Protein AF-A0A5J6DRU9-F1 (afdb_monomer_lite)

Structure (mmCIF, N/CA/C/O backbone):
data_AF-A0A5J6DRU9-F1
#
_entry.id   AF-A0A5J6DRU9-F1
#
loop_
_atom_site.group_PDB
_atom_site.id
_atom_site.type_symbol
_atom_site.label_atom_id
_atom_site.label_alt_id
_atom_site.label_comp_id
_atom_site.label_asym_id
_atom_site.label_entity_id
_atom_site.label_seq_id
_atom_site.pdbx_PDB_ins_code
_atom_site.Cartn_x
_atom_site.Cartn_y
_atom_site.Cartn_z
_atom_site.occupancy
_atom_site.B_iso_or_equiv
_atom_site.auth_seq_id
_atom_site.auth_comp_id
_atom_site.auth_asym_id
_atom_site.auth_atom_id
_atom_site.pdbx_PDB_model_num
ATOM 1 N N . MET A 1 1 ? 55.329 -43.598 2.752 1.00 50.84 1 MET A N 1
ATOM 2 C CA . MET A 1 1 ? 54.087 -42.873 3.092 1.00 50.84 1 MET A CA 1
ATOM 3 C C . MET A 1 1 ? 54.166 -41.481 2.493 1.00 50.84 1 MET A C 1
ATOM 5 O O . MET A 1 1 ? 54.880 -40.646 3.032 1.00 50.84 1 MET A O 1
ATOM 9 N N . SER A 1 2 ? 53.504 -41.257 1.362 1.00 50.06 2 SER A N 1
ATOM 10 C CA . SER A 1 2 ? 53.432 -39.940 0.717 1.00 50.06 2 SER A CA 1
ATOM 11 C C . SER A 1 2 ? 52.146 -39.227 1.155 1.00 50.06 2 SER A C 1
ATOM 13 O O . SER A 1 2 ? 51.111 -39.892 1.229 1.00 50.06 2 SER A O 1
ATOM 15 N N . PRO A 1 3 ? 52.172 -37.919 1.462 1.00 54.88 3 PRO A N 1
ATOM 16 C CA . PRO A 1 3 ? 50.969 -37.175 1.822 1.00 54.88 3 PRO A CA 1
ATOM 17 C C . PRO A 1 3 ? 50.113 -36.886 0.579 1.00 54.88 3 PRO A C 1
ATOM 19 O O . PRO A 1 3 ? 50.634 -36.490 -0.462 1.00 54.88 3 PRO A O 1
ATOM 22 N N . MET A 1 4 ? 48.798 -37.093 0.689 1.00 48.84 4 MET A N 1
ATOM 23 C CA . MET A 1 4 ? 47.830 -36.720 -0.347 1.00 48.84 4 MET A CA 1
ATOM 24 C C . MET A 1 4 ? 47.592 -35.206 -0.308 1.00 48.84 4 MET A C 1
ATOM 26 O O . MET A 1 4 ? 47.255 -34.654 0.738 1.00 48.84 4 MET A O 1
ATOM 30 N N . SER A 1 5 ? 47.779 -34.539 -1.443 1.00 60.84 5 SER A N 1
ATOM 31 C CA . SER A 1 5 ? 47.493 -33.114 -1.627 1.00 60.84 5 SER A CA 1
ATOM 32 C C . SER A 1 5 ? 45.974 -32.837 -1.611 1.00 60.84 5 SER A C 1
ATOM 34 O O . SER A 1 5 ? 45.214 -33.669 -2.113 1.00 60.84 5 SER A O 1
ATOM 36 N N . PRO A 1 6 ? 45.501 -31.690 -1.080 1.00 63.62 6 PRO A N 1
ATOM 37 C CA . PRO A 1 6 ? 44.091 -31.294 -1.153 1.00 63.62 6 PRO A CA 1
ATOM 38 C C . PRO A 1 6 ? 43.674 -30.884 -2.581 1.00 63.62 6 PRO A C 1
ATOM 40 O O . PRO A 1 6 ? 44.519 -30.403 -3.338 1.00 63.62 6 PRO A O 1
ATOM 43 N N . PRO A 1 7 ? 42.387 -31.013 -2.957 1.00 54.44 7 PRO A N 1
ATOM 44 C CA . PRO A 1 7 ? 41.890 -30.545 -4.249 1.00 54.44 7 PRO A CA 1
ATOM 45 C C . PRO A 1 7 ? 41.788 -29.009 -4.300 1.00 54.44 7 PRO A C 1
ATOM 47 O O . PRO A 1 7 ? 41.207 -28.384 -3.413 1.00 54.44 7 PRO A O 1
ATOM 50 N N . GLU A 1 8 ? 42.331 -28.402 -5.357 1.00 53.88 8 GLU A N 1
ATOM 51 C CA . GLU A 1 8 ? 42.238 -26.964 -5.639 1.00 53.88 8 GLU A 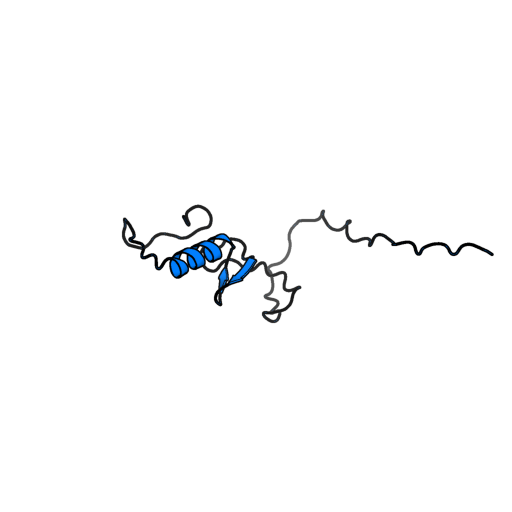CA 1
ATOM 52 C C . GLU A 1 8 ? 40.815 -26.561 -6.079 1.00 53.88 8 GLU A C 1
ATOM 54 O O . GLU A 1 8 ? 40.286 -27.075 -7.067 1.00 53.88 8 GLU A O 1
ATOM 59 N N . MET A 1 9 ? 40.200 -25.600 -5.379 1.00 51.97 9 MET A N 1
ATOM 60 C CA . MET A 1 9 ? 39.016 -24.877 -5.861 1.00 51.97 9 MET A CA 1
ATOM 61 C C . MET A 1 9 ? 39.457 -23.835 -6.892 1.00 51.97 9 MET A C 1
ATOM 63 O O . MET A 1 9 ? 40.118 -22.854 -6.556 1.00 51.97 9 MET A O 1
ATOM 67 N N . LYS A 1 10 ? 39.072 -24.037 -8.153 1.00 53.75 10 LYS A N 1
ATOM 68 C CA . LYS A 1 10 ? 39.197 -23.012 -9.194 1.00 53.75 10 LYS A CA 1
ATOM 69 C C . LYS A 1 10 ? 38.174 -21.898 -8.928 1.00 53.75 10 LYS A C 1
ATOM 71 O O . LYS A 1 10 ? 37.015 -22.222 -8.680 1.00 53.75 10 LYS A O 1
ATOM 76 N N . PRO A 1 11 ? 38.546 -20.610 -8.995 1.00 45.72 11 PRO A N 1
ATOM 77 C CA . PRO A 1 11 ? 37.569 -19.533 -8.970 1.00 45.72 11 PRO A CA 1
ATOM 78 C C . PRO A 1 11 ? 36.858 -19.459 -10.326 1.00 45.72 11 PRO A C 1
ATOM 80 O O . PRO A 1 11 ? 37.481 -19.205 -11.361 1.00 45.72 11 PRO A O 1
ATOM 83 N N . ASP A 1 12 ? 35.549 -19.701 -10.313 1.00 51.44 12 ASP A N 1
ATOM 84 C CA . ASP A 1 12 ? 34.683 -19.560 -11.478 1.00 51.44 12 ASP A CA 1
ATOM 85 C C . ASP A 1 12 ? 34.737 -18.126 -12.016 1.00 51.44 12 ASP A C 1
ATOM 87 O O . ASP A 1 12 ? 34.560 -17.136 -11.303 1.00 51.44 12 ASP A O 1
ATOM 91 N N . THR A 1 13 ? 35.008 -18.027 -13.312 1.00 51.00 13 THR A N 1
ATOM 92 C CA . THR A 1 13 ? 35.267 -16.801 -14.072 1.00 51.00 13 THR A CA 1
ATOM 93 C C . THR A 1 13 ? 33.978 -16.009 -14.348 1.00 51.00 13 THR A C 1
ATOM 95 O O . THR A 1 13 ? 33.677 -15.673 -15.486 1.00 51.00 13 THR A O 1
ATOM 98 N N . ALA A 1 14 ? 33.195 -15.701 -13.312 1.00 48.75 14 ALA A N 1
ATOM 99 C CA . ALA A 1 14 ? 31.900 -15.016 -13.414 1.00 48.75 14 ALA A CA 1
ATOM 100 C C . ALA A 1 14 ? 31.941 -13.545 -12.943 1.00 48.75 14 ALA A C 1
ATOM 102 O O 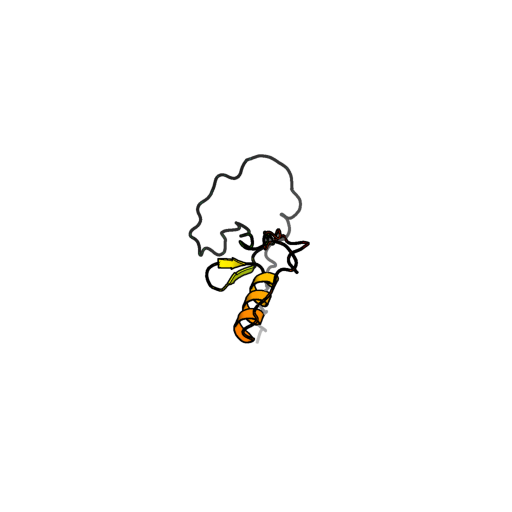. ALA A 1 14 ? 30.985 -13.053 -12.350 1.00 48.75 14 ALA A O 1
ATOM 103 N N . MET A 1 15 ? 33.057 -12.839 -13.167 1.00 56.34 15 MET A N 1
ATOM 104 C CA . MET A 1 15 ? 33.253 -11.445 -12.718 1.00 56.34 15 MET A CA 1
ATOM 105 C C . MET A 1 15 ? 33.748 -10.491 -13.825 1.00 56.34 15 MET A C 1
ATOM 107 O O . MET A 1 15 ? 34.220 -9.401 -13.517 1.00 56.34 15 MET A O 1
ATOM 111 N N . LEU A 1 16 ? 33.633 -10.856 -15.109 1.00 48.75 16 LEU A N 1
ATOM 112 C CA . LEU A 1 16 ? 34.071 -10.007 -16.233 1.00 48.75 16 LEU A CA 1
ATOM 113 C C . LEU A 1 16 ? 32.958 -9.611 -17.219 1.00 48.75 16 LEU A C 1
ATOM 115 O O . LEU A 1 16 ? 33.260 -9.252 -18.348 1.00 48.75 16 LEU A O 1
ATOM 119 N N . ASP A 1 17 ? 31.696 -9.569 -16.783 1.00 41.25 17 ASP A N 1
ATOM 120 C CA . ASP A 1 17 ? 30.578 -9.077 -17.615 1.00 41.25 17 ASP A CA 1
ATOM 121 C C . ASP A 1 17 ? 29.758 -7.955 -16.934 1.00 41.25 17 ASP A C 1
ATOM 123 O O . ASP A 1 17 ? 28.555 -7.828 -17.150 1.00 41.25 17 ASP A O 1
ATOM 127 N N . VAL A 1 18 ? 30.383 -7.123 -16.085 1.00 54.88 18 VAL A N 1
ATOM 128 C CA . VAL A 1 18 ? 29.699 -6.024 -15.350 1.00 54.88 18 VAL A CA 1
ATOM 129 C C . VAL A 1 18 ? 30.077 -4.623 -15.860 1.00 54.88 18 VAL A C 1
ATOM 131 O O . VAL A 1 18 ? 29.982 -3.654 -15.120 1.00 54.88 18 VAL A O 1
ATOM 134 N N . LEU A 1 19 ? 30.493 -4.458 -17.121 1.00 54.25 19 LEU A N 1
ATOM 135 C CA . LEU A 1 19 ? 30.672 -3.122 -17.721 1.00 54.25 19 LEU A CA 1
ATOM 136 C C . LEU A 1 19 ? 30.326 -3.096 -19.216 1.00 54.25 19 LEU A C 1
ATOM 138 O O . LEU A 1 19 ? 31.217 -2.961 -20.052 1.00 54.25 19 LEU A O 1
ATOM 142 N N . ARG A 1 20 ? 29.038 -3.199 -19.567 1.00 43.78 20 ARG A N 1
ATOM 143 C CA . ARG A 1 20 ? 28.537 -2.764 -20.886 1.00 43.78 20 ARG A CA 1
ATOM 144 C C . ARG A 1 20 ? 27.019 -2.549 -20.875 1.00 43.78 20 ARG A C 1
ATOM 146 O O . ARG A 1 20 ? 26.249 -3.372 -21.355 1.00 43.78 20 ARG A O 1
ATOM 153 N N . ASP A 1 21 ? 26.603 -1.419 -20.317 1.00 53.47 21 ASP A N 1
ATOM 154 C CA . ASP A 1 21 ? 25.359 -0.753 -20.714 1.00 53.47 21 ASP A CA 1
ATOM 155 C C . ASP A 1 21 ? 25.628 0.012 -22.026 1.00 53.47 21 ASP A C 1
ATOM 157 O O . ASP A 1 21 ? 26.577 0.793 -22.072 1.00 53.47 21 ASP A O 1
ATOM 161 N N . ASP A 1 22 ? 24.861 -0.240 -23.095 1.00 47.22 22 ASP A N 1
ATOM 162 C CA . ASP A 1 22 ? 23.936 0.761 -23.669 1.00 47.22 22 ASP A CA 1
ATOM 163 C C . ASP A 1 22 ? 23.203 0.252 -24.938 1.00 47.22 22 ASP A C 1
ATOM 165 O O . ASP A 1 22 ? 23.799 -0.305 -25.856 1.00 47.22 22 ASP A O 1
ATOM 169 N N . ALA A 1 23 ? 21.884 0.478 -24.936 1.00 48.53 23 ALA A N 1
ATOM 170 C CA . ALA A 1 23 ? 20.937 0.614 -26.050 1.00 48.53 23 ALA A CA 1
ATOM 171 C C . ALA A 1 23 ? 20.998 -0.341 -27.267 1.00 48.53 23 ALA A C 1
ATOM 173 O O . ALA A 1 23 ? 21.812 -0.174 -28.167 1.00 48.53 23 ALA A O 1
ATOM 174 N N . THR A 1 24 ? 19.997 -1.233 -27.385 1.00 45.62 24 THR A N 1
ATOM 175 C CA . THR A 1 24 ? 19.107 -1.409 -28.570 1.00 45.62 24 THR A CA 1
ATOM 176 C C . THR A 1 24 ? 18.250 -2.675 -28.401 1.00 45.62 24 THR A C 1
ATOM 178 O O . THR A 1 24 ? 18.740 -3.779 -28.622 1.00 45.62 24 THR A O 1
ATOM 181 N N . SER A 1 25 ? 16.976 -2.530 -27.999 1.00 41.84 25 SER A N 1
ATOM 182 C CA . SER A 1 25 ? 15.782 -3.295 -28.457 1.00 41.84 25 SER A CA 1
ATOM 183 C C . SER A 1 25 ? 14.639 -3.271 -27.413 1.00 41.84 25 SER A C 1
ATOM 185 O O . SER A 1 25 ? 14.900 -3.396 -26.216 1.00 41.84 25 SER A O 1
ATOM 187 N N . PRO A 1 26 ? 13.361 -3.097 -27.818 1.00 45.56 26 PRO A N 1
ATOM 188 C CA . PRO A 1 26 ? 12.223 -3.181 -26.896 1.00 45.56 26 PRO A CA 1
ATOM 189 C C . PRO A 1 26 ? 12.077 -4.620 -26.367 1.00 45.56 26 PRO A C 1
ATOM 191 O O . PRO A 1 26 ? 12.281 -5.567 -27.133 1.00 45.56 26 PRO A O 1
ATOM 194 N N . PRO A 1 27 ? 11.721 -4.839 -25.085 1.00 45.47 27 PRO A N 1
ATOM 195 C CA . PRO A 1 27 ? 11.675 -6.183 -24.536 1.00 45.47 27 PRO A CA 1
ATOM 196 C C . PRO A 1 27 ? 10.449 -6.906 -25.095 1.00 45.47 27 PRO A C 1
ATOM 198 O O . PRO A 1 27 ? 9.314 -6.660 -24.690 1.00 45.47 27 PRO A O 1
ATOM 201 N N . ALA A 1 28 ? 10.680 -7.829 -26.026 1.00 43.12 28 ALA A N 1
ATOM 202 C CA . ALA A 1 28 ? 9.708 -8.856 -26.353 1.00 43.12 28 ALA A CA 1
ATOM 203 C C . ALA A 1 28 ? 9.386 -9.638 -25.069 1.00 43.12 28 ALA A C 1
ATOM 205 O O . ALA A 1 28 ? 10.285 -10.174 -24.414 1.00 43.12 28 ALA A O 1
ATOM 206 N N . PHE A 1 29 ? 8.105 -9.669 -24.702 1.00 47.88 29 PHE A N 1
ATOM 207 C CA . PHE A 1 29 ? 7.553 -10.412 -23.573 1.00 47.88 29 PHE A CA 1
ATOM 208 C C . PHE A 1 29 ? 7.927 -11.900 -23.667 1.00 47.88 29 PHE A C 1
ATOM 210 O O . PHE A 1 29 ? 7.219 -12.704 -24.271 1.00 47.88 29 PHE A O 1
ATOM 217 N N . LYS A 1 30 ? 9.050 -12.294 -23.060 1.00 43.19 30 LYS A N 1
ATOM 218 C CA . LYS A 1 30 ? 9.364 -13.705 -22.826 1.00 43.19 30 LYS A CA 1
ATOM 219 C C . LYS A 1 30 ? 8.541 -14.167 -21.628 1.00 43.19 30 LYS A C 1
ATOM 221 O O . LYS A 1 30 ? 8.892 -13.893 -20.482 1.00 43.19 30 LYS A O 1
ATOM 226 N N . ASN A 1 31 ? 7.429 -14.841 -21.914 1.00 49.41 31 ASN A N 1
ATOM 227 C CA . ASN A 1 31 ? 6.623 -15.560 -20.931 1.00 49.41 31 ASN A CA 1
ATOM 228 C C . ASN A 1 31 ? 7.445 -16.713 -20.336 1.00 49.41 31 ASN A C 1
ATOM 230 O O . ASN A 1 31 ? 7.407 -17.838 -20.830 1.00 49.41 31 ASN A O 1
ATOM 234 N N . TYR A 1 32 ? 8.191 -16.441 -19.268 1.00 45.09 32 TYR A N 1
ATOM 235 C CA . TYR A 1 32 ? 8.674 -17.499 -18.388 1.00 45.09 32 TYR A CA 1
ATOM 236 C C . TYR A 1 32 ? 7.526 -17.953 -17.476 1.00 45.09 32 TYR A C 1
ATOM 238 O O . TYR A 1 32 ? 6.709 -17.124 -17.060 1.00 45.09 32 TYR A O 1
ATOM 246 N N . PRO A 1 33 ? 7.435 -19.251 -17.142 1.00 54.88 33 PRO A N 1
ATOM 247 C CA . PRO A 1 33 ? 6.430 -19.727 -16.204 1.00 54.88 33 PRO A CA 1
ATOM 248 C C . PRO A 1 33 ? 6.581 -18.996 -14.853 1.00 54.88 33 PRO A C 1
ATOM 250 O O . PRO A 1 33 ? 7.716 -18.728 -14.444 1.00 54.88 33 PRO A O 1
ATOM 253 N N . PRO A 1 34 ? 5.481 -18.708 -14.122 1.00 55.69 34 PRO A N 1
ATOM 254 C CA . PRO A 1 34 ? 5.446 -17.809 -12.950 1.00 55.69 34 PRO A CA 1
ATOM 255 C C . PRO A 1 34 ? 6.332 -18.190 -11.751 1.00 55.69 34 PRO A C 1
ATOM 257 O O . PRO A 1 34 ? 6.268 -17.526 -10.716 1.00 55.69 34 PRO A O 1
ATOM 260 N N . ASN A 1 35 ? 7.096 -19.278 -11.857 1.00 54.91 35 ASN A N 1
ATOM 261 C CA . ASN A 1 35 ? 7.866 -19.889 -10.782 1.00 54.91 35 ASN A CA 1
ATOM 262 C C . ASN A 1 35 ? 9.326 -20.198 -11.168 1.00 54.91 35 ASN A C 1
ATOM 264 O O . ASN A 1 35 ? 9.984 -20.969 -10.475 1.00 54.91 35 ASN A O 1
ATOM 268 N N . HIS A 1 36 ? 9.841 -19.647 -12.276 1.00 54.78 36 HIS A N 1
ATOM 269 C CA . HIS A 1 36 ? 11.218 -19.907 -12.701 1.00 54.78 36 HIS A CA 1
ATOM 270 C C . HIS A 1 36 ? 12.222 -18.958 -12.009 1.00 54.78 36 HIS A C 1
ATOM 272 O O . HIS A 1 36 ? 12.095 -17.741 -12.161 1.00 54.78 36 HIS A O 1
ATOM 278 N N . PRO A 1 37 ? 13.256 -19.470 -11.310 1.00 53.41 37 PRO A N 1
ATOM 279 C CA . PRO A 1 37 ? 14.236 -18.650 -10.585 1.00 53.41 37 PRO A CA 1
ATOM 280 C C . PRO A 1 37 ? 15.107 -17.751 -11.486 1.00 53.41 37 PRO A C 1
ATOM 282 O O . PRO A 1 37 ? 15.694 -16.794 -10.993 1.00 53.41 37 PRO A O 1
ATOM 285 N N . LEU A 1 38 ? 15.152 -18.007 -12.803 1.00 49.41 38 LEU A N 1
ATOM 286 C CA . LEU A 1 38 ? 15.834 -17.164 -13.804 1.00 49.41 38 LEU A CA 1
ATOM 287 C C . LEU A 1 38 ? 14.872 -16.278 -14.614 1.00 49.41 38 LEU A C 1
ATOM 289 O O . LEU A 1 38 ? 15.293 -15.650 -15.585 1.00 49.41 38 LEU A O 1
ATOM 293 N N . SER A 1 39 ? 13.584 -16.204 -14.250 1.00 57.25 39 SER A N 1
ATOM 294 C CA . SER A 1 39 ? 12.698 -15.163 -14.782 1.00 57.25 39 SER A CA 1
ATOM 295 C C . SER A 1 39 ? 13.117 -13.826 -14.172 1.00 57.25 39 SER A C 1
ATOM 297 O O . SER A 1 39 ? 12.497 -13.314 -13.245 1.00 57.25 39 SER A O 1
ATOM 299 N N . GLY A 1 40 ? 14.212 -13.258 -14.678 1.00 52.41 40 GLY A N 1
ATOM 300 C CA . GLY A 1 40 ? 14.776 -11.960 -14.302 1.00 52.41 40 GLY A CA 1
ATOM 301 C C . GLY A 1 40 ? 13.851 -10.766 -14.572 1.00 52.41 40 GLY A C 1
ATOM 302 O O . GLY A 1 40 ? 14.299 -9.622 -14.523 1.00 52.41 40 GLY A O 1
ATOM 303 N N . SER A 1 41 ? 12.561 -11.000 -14.828 1.00 55.44 41 SER A N 1
ATOM 304 C CA . SER A 1 41 ? 11.508 -10.005 -14.691 1.00 55.44 41 SER A CA 1
ATOM 305 C C . SER A 1 41 ? 11.450 -9.572 -13.227 1.00 55.44 41 SER A C 1
ATOM 307 O O . SER A 1 41 ? 10.830 -10.228 -12.390 1.00 55.44 41 SER A O 1
ATOM 309 N N . LYS A 1 42 ? 12.138 -8.472 -12.903 1.00 68.06 42 LYS A N 1
ATOM 310 C CA . LYS A 1 42 ? 12.060 -7.793 -11.604 1.00 68.06 42 LYS A CA 1
ATOM 311 C C . LYS A 1 42 ? 10.598 -7.404 -11.354 1.00 68.06 42 LYS A C 1
ATOM 313 O O . LYS A 1 42 ? 10.176 -6.323 -11.750 1.00 68.06 42 LYS A O 1
ATOM 318 N N . HIS A 1 43 ? 9.815 -8.298 -10.750 1.00 86.06 43 HIS A N 1
ATOM 319 C CA . HIS A 1 43 ? 8.416 -8.022 -10.452 1.00 86.06 43 HIS A CA 1
ATOM 320 C C . HIS A 1 43 ? 8.328 -6.760 -9.587 1.00 86.06 43 HIS A C 1
ATOM 322 O O . HIS A 1 43 ? 9.114 -6.567 -8.653 1.00 86.06 43 HIS A O 1
ATOM 328 N N . LEU A 1 44 ? 7.392 -5.882 -9.928 1.00 94.94 44 LEU A N 1
ATOM 329 C CA . LEU A 1 44 ? 7.115 -4.677 -9.161 1.00 94.94 44 LEU A CA 1
ATOM 330 C C . LEU A 1 44 ? 6.034 -4.974 -8.125 1.00 94.94 44 LEU A C 1
ATOM 332 O O . LEU A 1 44 ? 5.171 -5.829 -8.318 1.00 94.94 44 LEU A O 1
ATOM 336 N N . CYS A 1 45 ? 6.105 -4.274 -7.002 1.00 96.69 45 CYS A N 1
ATOM 337 C CA . CYS A 1 45 ? 5.096 -4.315 -5.963 1.00 96.69 45 CYS A CA 1
ATOM 338 C C . CYS A 1 45 ? 3.785 -3.771 -6.530 1.00 96.69 45 CYS A C 1
ATOM 340 O O . CYS A 1 45 ? 3.717 -2.593 -6.879 1.00 96.69 45 CYS A O 1
ATOM 342 N N . SER A 1 46 ? 2.738 -4.592 -6.553 1.00 97.00 46 SER A N 1
ATOM 343 C CA . SER A 1 46 ? 1.422 -4.204 -7.077 1.00 97.00 46 SER A CA 1
ATOM 344 C C . SER A 1 46 ? 0.742 -3.085 -6.277 1.00 97.00 46 SER A C 1
ATOM 346 O O . SER A 1 46 ? -0.274 -2.567 -6.717 1.00 97.00 46 SER A O 1
ATOM 348 N N . ILE A 1 47 ? 1.286 -2.721 -5.108 1.00 97.50 47 ILE A N 1
ATOM 349 C CA . ILE A 1 47 ? 0.728 -1.703 -4.211 1.00 97.50 47 ILE A CA 1
ATOM 350 C C . ILE A 1 47 ? 1.382 -0.331 -4.415 1.00 97.50 47 ILE A C 1
ATOM 352 O O . ILE A 1 47 ? 0.684 0.669 -4.450 1.00 97.50 47 ILE A O 1
ATOM 356 N N . CYS A 1 48 ? 2.716 -0.267 -4.501 1.00 97.38 48 CYS A N 1
ATOM 357 C CA . CYS A 1 48 ? 3.452 1.010 -4.518 1.00 97.38 48 CYS A CA 1
ATOM 358 C C . CYS A 1 48 ? 4.491 1.138 -5.642 1.00 97.38 48 CYS A C 1
ATOM 360 O O . CYS A 1 48 ? 5.263 2.096 -5.655 1.00 97.38 48 CYS A O 1
ATOM 362 N N . GLY A 1 49 ? 4.598 0.142 -6.526 1.00 95.31 49 GLY A N 1
ATOM 363 C CA . GLY A 1 49 ? 5.537 0.142 -7.653 1.00 95.31 49 GLY A CA 1
ATOM 364 C C . GLY A 1 49 ? 7.016 -0.066 -7.297 1.00 95.31 49 GLY A C 1
ATOM 365 O O . GLY A 1 49 ? 7.851 -0.123 -8.192 1.00 95.31 49 GLY A O 1
ATOM 366 N N . ASP A 1 50 ? 7.375 -0.202 -6.016 1.00 96.19 50 ASP A N 1
ATOM 367 C CA . ASP A 1 50 ? 8.750 -0.515 -5.593 1.00 96.19 50 ASP A CA 1
ATOM 368 C C . ASP A 1 50 ? 9.157 -1.948 -5.983 1.00 96.19 50 ASP A C 1
ATOM 370 O O . ASP A 1 50 ? 8.308 -2.778 -6.307 1.00 96.19 50 ASP A O 1
ATOM 374 N N . ARG A 1 51 ? 10.448 -2.284 -5.906 1.00 95.62 51 ARG A N 1
ATOM 375 C CA . ARG A 1 51 ? 10.928 -3.636 -6.237 1.00 95.62 51 ARG A CA 1
ATOM 376 C C . ARG A 1 51 ? 10.274 -4.679 -5.320 1.00 95.62 51 ARG A C 1
ATOM 378 O O . ARG A 1 51 ? 10.425 -4.611 -4.098 1.00 95.62 51 ARG A O 1
ATOM 385 N N . ALA A 1 52 ? 9.565 -5.649 -5.899 1.00 96.31 52 ALA A N 1
ATOM 386 C CA . ALA A 1 52 ? 9.003 -6.748 -5.125 1.00 96.31 52 ALA A CA 1
ATOM 387 C C . ALA A 1 52 ? 10.116 -7.702 -4.679 1.00 96.31 52 ALA A C 1
ATOM 389 O O . ALA A 1 52 ? 11.055 -7.979 -5.427 1.00 96.31 52 ALA A O 1
ATOM 390 N N . SER A 1 53 ? 9.990 -8.225 -3.461 1.00 95.31 53 SER A N 1
ATOM 391 C CA . SER A 1 53 ? 10.855 -9.303 -2.965 1.00 95.31 53 SER A CA 1
ATOM 392 C C . SER A 1 53 ? 10.306 -10.691 -3.304 1.00 95.31 53 SER A C 1
ATOM 394 O O . SER A 1 53 ? 11.018 -11.680 -3.176 1.00 95.31 53 SER A O 1
ATOM 396 N N . GLY A 1 54 ? 9.047 -10.770 -3.742 1.00 94.19 54 GLY A N 1
ATOM 397 C CA . GLY A 1 54 ? 8.363 -12.008 -4.098 1.00 94.19 54 GLY A CA 1
ATOM 398 C C . GLY A 1 54 ? 6.852 -11.872 -3.939 1.00 94.19 54 GLY A C 1
ATOM 399 O O . GLY A 1 54 ? 6.331 -10.758 -3.823 1.00 94.19 54 GLY A O 1
ATOM 400 N N . LYS A 1 55 ? 6.152 -13.011 -3.926 1.00 95.94 55 LYS A N 1
ATOM 401 C CA . LYS A 1 55 ? 4.728 -13.058 -3.580 1.00 95.94 55 LYS A CA 1
ATOM 402 C C . LYS A 1 55 ? 4.557 -13.086 -2.064 1.00 95.94 55 LYS A C 1
ATOM 404 O O . LYS A 1 55 ? 5.091 -13.970 -1.400 1.00 95.94 55 LYS A O 1
ATOM 409 N N . HIS A 1 56 ? 3.759 -12.166 -1.536 1.00 97.00 56 HIS A N 1
ATOM 410 C CA . HIS A 1 56 ? 3.343 -12.131 -0.136 1.00 97.00 56 HIS A CA 1
ATOM 411 C C . HIS A 1 56 ? 1.827 -12.009 -0.094 1.00 97.00 56 HIS A C 1
ATOM 413 O O . HIS A 1 56 ? 1.256 -11.154 -0.765 1.00 97.00 56 HIS A O 1
ATOM 419 N N . TYR A 1 57 ? 1.170 -12.878 0.676 1.00 97.25 57 TYR A N 1
ATOM 420 C CA . TYR A 1 57 ? -0.295 -12.884 0.800 1.00 97.25 57 TYR A CA 1
ATOM 421 C C . TYR A 1 57 ? -1.032 -12.992 -0.554 1.00 97.25 57 TYR A C 1
ATOM 423 O O . TYR A 1 57 ? -2.097 -12.418 -0.738 1.00 97.25 57 TYR A O 1
ATOM 431 N N . GLY A 1 58 ? -0.452 -13.723 -1.514 1.00 95.88 58 GLY A N 1
ATOM 432 C CA . GLY A 1 58 ? -1.053 -13.990 -2.828 1.00 95.88 58 GLY A CA 1
ATOM 433 C C . GLY A 1 58 ? -0.684 -13.008 -3.948 1.00 95.88 58 GLY A C 1
ATOM 434 O O . GLY A 1 58 ? -0.913 -13.328 -5.111 1.00 95.88 58 GLY A O 1
ATOM 435 N N . VAL A 1 59 ? -0.047 -11.871 -3.645 1.00 96.44 59 VAL A N 1
ATOM 436 C CA . VAL A 1 59 ? 0.321 -10.837 -4.637 1.00 96.44 59 VAL A CA 1
ATOM 437 C C . VAL A 1 59 ? 1.810 -10.502 -4.594 1.00 96.44 59 VAL A C 1
ATOM 439 O O . VAL A 1 59 ? 2.466 -10.710 -3.575 1.00 96.44 59 VAL A O 1
ATOM 442 N N . TYR A 1 60 ? 2.373 -9.972 -5.683 1.00 96.38 60 TYR A N 1
ATOM 443 C CA . TYR A 1 60 ? 3.750 -9.466 -5.661 1.00 96.38 60 TYR A CA 1
ATOM 444 C C . TYR A 1 60 ? 3.820 -8.165 -4.857 1.00 96.38 60 TYR A C 1
ATOM 446 O O . TYR A 1 60 ? 3.181 -7.171 -5.204 1.00 96.38 60 TYR A O 1
ATOM 454 N N . SER A 1 61 ? 4.618 -8.146 -3.788 1.00 97.19 61 SER A N 1
ATOM 455 C CA . SER A 1 61 ? 4.782 -6.957 -2.947 1.00 97.19 61 SER A CA 1
ATOM 456 C C . SER A 1 61 ? 6.229 -6.744 -2.501 1.00 97.19 61 SER A C 1
ATOM 458 O O . SER A 1 61 ? 7.046 -7.665 -2.481 1.00 97.19 61 SER A O 1
ATOM 460 N N . CYS A 1 62 ? 6.562 -5.512 -2.121 1.00 97.69 62 CYS A N 1
ATOM 461 C CA . CYS A 1 62 ? 7.821 -5.196 -1.448 1.00 97.69 62 CYS A CA 1
ATOM 462 C C . CYS A 1 62 ? 7.746 -5.537 0.054 1.00 97.69 62 CYS A C 1
ATOM 464 O O . CYS A 1 62 ? 6.659 -5.759 0.602 1.00 97.69 62 CYS A O 1
ATOM 466 N N . GLU A 1 63 ? 8.891 -5.522 0.744 1.00 98.00 63 GLU A N 1
ATOM 467 C CA . GLU A 1 63 ? 8.959 -5.781 2.194 1.00 98.00 63 GLU A CA 1
ATOM 468 C C . GLU A 1 63 ? 8.178 -4.747 3.025 1.00 98.00 63 GLU A C 1
ATOM 470 O O . GLU A 1 63 ? 7.604 -5.089 4.060 1.00 98.00 63 GLU A O 1
ATOM 475 N N . GLY A 1 64 ? 8.085 -3.498 2.549 1.00 98.19 64 GLY A N 1
ATOM 476 C CA . GLY A 1 64 ? 7.320 -2.436 3.209 1.00 98.19 64 GLY A CA 1
ATOM 477 C C . GLY A 1 64 ? 5.820 -2.740 3.260 1.00 98.19 64 GLY A C 1
ATOM 478 O O . GLY A 1 64 ? 5.242 -2.810 4.345 1.00 98.19 64 GLY A O 1
ATOM 479 N N . CYS A 1 65 ? 5.203 -2.992 2.100 1.00 98.62 65 CYS A N 1
ATOM 480 C CA . CYS A 1 65 ? 3.771 -3.300 1.997 1.00 98.62 65 CYS A CA 1
ATOM 481 C C . CYS A 1 65 ? 3.416 -4.628 2.682 1.00 98.62 65 CYS A C 1
ATOM 483 O O . CYS A 1 65 ? 2.412 -4.707 3.387 1.00 98.62 65 CYS A O 1
ATOM 485 N N . LYS A 1 66 ? 4.286 -5.642 2.565 1.00 98.25 66 LYS A N 1
ATOM 486 C CA . LYS A 1 66 ? 4.180 -6.901 3.320 1.00 98.25 66 LYS A CA 1
ATOM 487 C C . LYS A 1 66 ? 4.133 -6.644 4.828 1.00 98.25 66 LYS A C 1
ATOM 489 O O . LYS A 1 66 ? 3.274 -7.174 5.531 1.00 98.25 66 LYS A O 1
ATOM 494 N N . GLY A 1 67 ? 5.065 -5.838 5.338 1.00 98.50 67 GLY A N 1
ATOM 495 C CA . GLY A 1 67 ? 5.153 -5.504 6.756 1.00 98.50 67 GLY A CA 1
ATOM 496 C C . GLY A 1 67 ? 3.957 -4.694 7.252 1.00 98.50 67 GLY A C 1
ATOM 497 O O . GLY A 1 67 ? 3.468 -4.964 8.349 1.00 98.50 67 GLY A O 1
ATOM 498 N N . PHE A 1 68 ? 3.482 -3.739 6.448 1.00 98.62 68 PHE A N 1
ATOM 499 C CA . PHE A 1 68 ? 2.284 -2.951 6.733 1.00 98.62 68 PHE A CA 1
ATOM 500 C C . PHE A 1 68 ? 1.066 -3.860 6.906 1.00 98.62 68 PHE A C 1
ATOM 502 O O . PHE A 1 68 ? 0.529 -3.931 8.009 1.00 98.62 68 PHE A O 1
ATOM 509 N N . PHE A 1 69 ? 0.739 -4.659 5.885 1.00 98.56 69 PHE A N 1
ATOM 510 C CA . PHE A 1 69 ? -0.405 -5.570 5.920 1.00 98.56 69 PHE A CA 1
ATOM 511 C C . PHE A 1 69 ? -0.345 -6.533 7.114 1.00 98.56 69 PHE A C 1
ATOM 513 O O . PHE A 1 69 ? -1.313 -6.668 7.861 1.00 98.56 69 PHE A O 1
ATOM 520 N N . LYS A 1 70 ? 0.828 -7.134 7.373 1.00 98.44 70 LYS A N 1
ATOM 521 C CA . LYS A 1 70 ? 1.034 -8.010 8.535 1.00 98.44 70 LYS A CA 1
ATOM 522 C C . LYS A 1 70 ? 0.678 -7.321 9.853 1.00 98.44 70 LYS A C 1
ATOM 524 O O . LYS A 1 70 ? 0.046 -7.944 10.700 1.00 98.44 70 LYS A O 1
ATOM 529 N N . ARG A 1 71 ? 1.123 -6.075 10.061 1.00 98.69 71 ARG A N 1
ATOM 530 C CA . ARG A 1 71 ? 0.856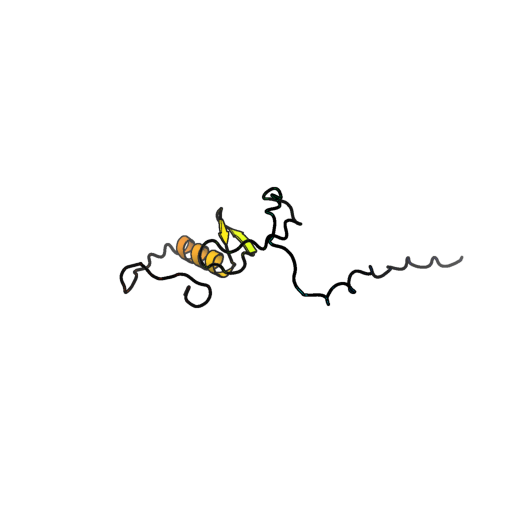 -5.327 11.302 1.00 98.69 71 ARG A CA 1
ATOM 531 C C . ARG A 1 71 ? -0.616 -4.957 11.425 1.00 98.69 71 ARG A C 1
ATOM 533 O O . ARG A 1 71 ? -1.152 -5.108 12.515 1.00 98.69 71 ARG A O 1
ATOM 540 N N . THR A 1 72 ? -1.235 -4.515 10.333 1.00 98.56 72 THR A N 1
ATOM 541 C CA . THR A 1 72 ? -2.655 -4.151 10.287 1.00 98.56 72 THR A CA 1
ATOM 542 C C . THR A 1 72 ? -3.531 -5.333 10.677 1.00 98.56 72 THR A C 1
ATOM 544 O O . THR A 1 72 ? -4.295 -5.214 11.623 1.00 98.56 72 THR A O 1
ATOM 547 N N . VAL A 1 73 ? -3.342 -6.497 10.045 1.00 98.31 73 VAL A N 1
ATOM 548 C CA . VAL A 1 73 ? -4.141 -7.701 10.335 1.00 98.31 73 VAL A CA 1
ATOM 549 C C . VAL A 1 73 ? -3.856 -8.252 11.734 1.00 98.31 73 VAL A C 1
ATOM 551 O O . VAL A 1 73 ? -4.775 -8.591 12.465 1.00 98.31 73 VAL A O 1
ATOM 554 N N . ARG A 1 74 ? -2.583 -8.329 12.151 1.00 98.19 74 ARG A N 1
ATOM 555 C CA . ARG A 1 74 ? -2.213 -8.886 13.471 1.00 98.19 74 ARG A CA 1
ATOM 556 C C . ARG A 1 74 ? -2.747 -8.077 14.648 1.00 98.19 74 ARG A C 1
ATOM 558 O O . ARG A 1 74 ? -2.898 -8.639 15.725 1.00 98.19 74 ARG A O 1
ATOM 565 N N . LYS A 1 75 ? -2.929 -6.771 14.462 1.00 98.50 75 LYS A N 1
ATOM 566 C CA . LYS A 1 75 ? -3.400 -5.845 15.496 1.00 98.50 75 LYS A CA 1
ATOM 567 C C . LYS A 1 75 ? -4.834 -5.371 15.257 1.00 98.50 75 LYS A C 1
ATOM 569 O O . LYS A 1 75 ? -5.267 -4.477 15.971 1.00 98.50 75 LYS A O 1
ATOM 574 N N . ASP A 1 76 ? -5.509 -5.927 14.252 1.00 97.62 76 ASP A N 1
ATOM 575 C CA . ASP A 1 76 ? -6.859 -5.546 13.830 1.00 97.62 76 ASP A CA 1
ATOM 576 C C . ASP A 1 76 ? -7.052 -4.020 13.700 1.00 97.62 76 ASP A C 1
ATOM 578 O O . ASP A 1 76 ? -7.964 -3.410 14.255 1.00 97.62 76 ASP A O 1
ATOM 582 N N . LEU A 1 77 ? -6.107 -3.361 13.019 1.00 98.12 77 LEU A N 1
ATOM 583 C CA . LEU A 1 77 ? -6.111 -1.903 12.896 1.00 98.12 77 LEU A CA 1
ATOM 584 C C . LEU A 1 77 ? -7.073 -1.449 11.802 1.00 98.12 77 LEU A C 1
ATOM 586 O O . LEU A 1 77 ? -6.954 -1.857 10.648 1.00 98.12 77 LEU A O 1
ATOM 590 N N . THR A 1 78 ? -7.937 -0.500 12.152 1.00 97.38 78 THR A N 1
ATOM 591 C CA . THR A 1 78 ? -8.756 0.251 11.197 1.00 97.38 78 THR A CA 1
ATOM 592 C C . THR A 1 78 ? -8.187 1.659 11.041 1.00 97.38 78 THR A C 1
ATOM 594 O O . THR A 1 78 ? -7.986 2.364 12.029 1.00 97.38 78 THR A O 1
ATOM 597 N N . TYR A 1 79 ? -7.910 2.073 9.803 1.00 96.56 79 TYR A N 1
ATOM 598 C CA . TYR A 1 79 ? -7.388 3.408 9.499 1.00 96.56 79 TYR A CA 1
ATOM 599 C C . TYR A 1 79 ? -8.492 4.329 8.981 1.00 96.56 79 TYR A C 1
ATOM 601 O O . TYR A 1 79 ? -9.366 3.899 8.230 1.00 96.56 79 TYR A O 1
ATOM 609 N N . ALA A 1 80 ? -8.403 5.612 9.328 1.00 97.19 80 ALA A N 1
ATOM 610 C CA . ALA A 1 80 ? -9.223 6.671 8.752 1.00 97.19 80 ALA A CA 1
ATOM 611 C C . ALA A 1 80 ? -8.349 7.566 7.864 1.00 97.19 80 ALA A C 1
ATOM 613 O O . ALA A 1 80 ? -7.304 8.052 8.302 1.00 97.19 80 ALA A O 1
ATOM 614 N N . CYS A 1 81 ? -8.769 7.781 6.616 1.00 97.31 81 CYS A N 1
ATOM 615 C CA . CYS A 1 81 ? -8.145 8.787 5.761 1.00 97.31 81 CYS A CA 1
ATOM 616 C C . CYS A 1 81 ? -8.558 10.177 6.250 1.00 97.31 81 CYS A C 1
ATOM 618 O O . CYS A 1 81 ? -9.713 10.383 6.616 1.00 97.31 81 CYS A O 1
ATOM 620 N N . ARG A 1 82 ? -7.610 11.117 6.261 1.00 97.12 82 ARG A N 1
ATOM 621 C CA . ARG A 1 82 ? -7.883 12.518 6.615 1.00 97.1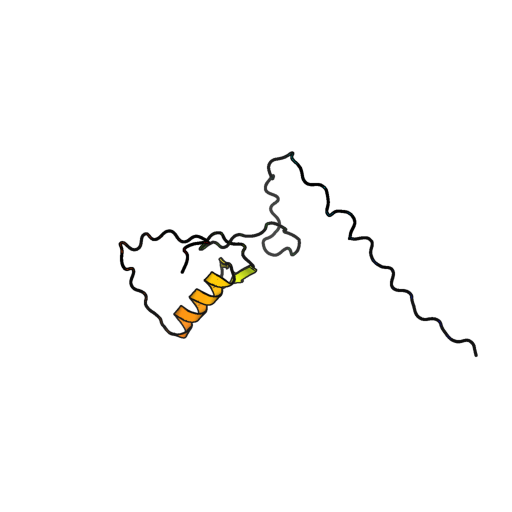2 82 ARG A CA 1
ATOM 622 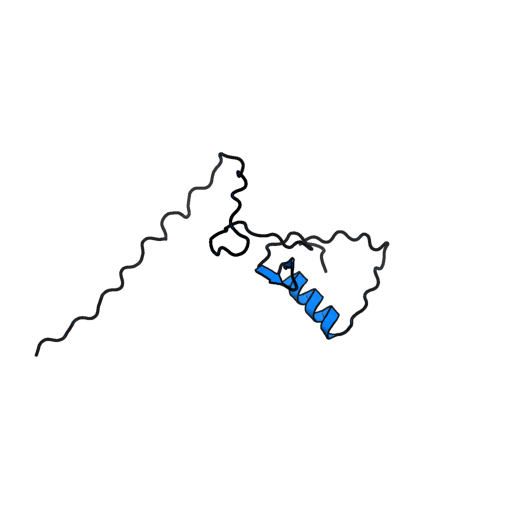C C . ARG A 1 82 ? -8.586 13.282 5.491 1.00 97.12 82 ARG A C 1
ATOM 624 O O . ARG A 1 82 ? -9.232 14.284 5.763 1.00 97.12 82 ARG A O 1
ATOM 631 N N . GLU A 1 83 ? -8.438 12.804 4.260 1.00 94.94 83 GLU A N 1
ATOM 632 C CA . GLU A 1 83 ? -8.979 13.395 3.035 1.00 94.94 83 GLU A CA 1
ATOM 633 C C . GLU A 1 83 ? -10.010 12.436 2.400 1.00 94.94 83 GLU A C 1
ATOM 635 O O . GLU A 1 83 ? -10.711 11.700 3.094 1.00 94.94 83 GLU A O 1
ATOM 640 N N . GLU A 1 84 ? -10.100 12.391 1.069 1.00 96.31 84 GLU A N 1
ATOM 641 C CA . GLU A 1 84 ? -11.160 11.702 0.318 1.00 96.31 84 GLU A CA 1
ATOM 642 C C . GLU A 1 84 ? -10.881 10.218 0.001 1.00 96.31 84 GLU A C 1
ATOM 644 O O . GLU A 1 84 ? -11.525 9.638 -0.868 1.00 96.31 84 GLU A O 1
ATOM 649 N N . ARG A 1 85 ? -9.932 9.564 0.691 1.00 95.69 85 ARG A N 1
ATOM 650 C CA . ARG A 1 85 ? -9.502 8.166 0.422 1.00 95.69 85 ARG A CA 1
ATOM 651 C C . ARG A 1 85 ? -8.937 7.914 -0.991 1.00 95.69 85 ARG A C 1
ATOM 653 O O . ARG A 1 85 ? -8.770 6.761 -1.372 1.00 95.69 85 ARG A O 1
ATOM 660 N N . ASN A 1 86 ? -8.553 8.966 -1.714 1.00 96.19 86 ASN A N 1
ATOM 661 C CA . ASN A 1 86 ? -7.952 8.901 -3.055 1.00 96.19 86 ASN A CA 1
ATOM 662 C C . ASN A 1 86 ? -6.424 9.119 -3.042 1.00 96.19 86 ASN A C 1
ATOM 664 O O . ASN A 1 86 ? -5.850 9.634 -4.000 1.00 96.19 86 ASN A O 1
ATOM 668 N N . CYS A 1 87 ? -5.749 8.763 -1.944 1.00 95.88 87 CYS A N 1
ATOM 669 C CA . CYS A 1 87 ? -4.308 8.966 -1.796 1.00 95.88 87 CYS A CA 1
ATOM 670 C C . CYS A 1 87 ? -3.516 8.110 -2.799 1.00 95.88 87 CYS A C 1
ATOM 672 O O . CYS A 1 87 ? -3.733 6.900 -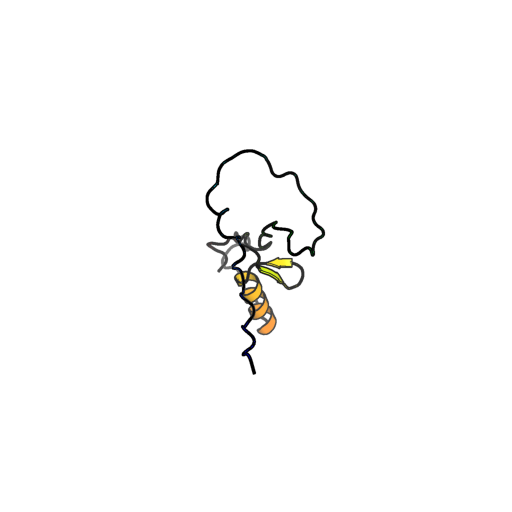2.906 1.00 95.88 87 CYS A O 1
ATOM 674 N N . ILE A 1 88 ? -2.556 8.721 -3.497 1.00 95.69 88 ILE A N 1
ATOM 675 C CA . ILE A 1 88 ? -1.658 8.014 -4.418 1.00 95.69 88 ILE A CA 1
ATOM 676 C C . ILE A 1 88 ? -0.621 7.245 -3.602 1.00 95.69 88 ILE A C 1
ATOM 678 O O . ILE A 1 88 ? 0.140 7.830 -2.835 1.00 95.69 88 ILE A O 1
ATOM 682 N N . ILE A 1 89 ? -0.554 5.928 -3.789 1.00 97.25 89 ILE A N 1
ATOM 683 C CA . ILE A 1 89 ? 0.409 5.081 -3.083 1.00 97.25 89 ILE A CA 1
ATOM 684 C C . ILE A 1 89 ? 1.608 4.804 -3.989 1.00 97.25 89 ILE A C 1
ATOM 686 O O . ILE A 1 89 ? 1.568 3.935 -4.855 1.00 97.25 89 ILE A O 1
ATOM 690 N N . ASP A 1 90 ? 2.705 5.526 -3.765 1.00 96.38 90 ASP A N 1
ATOM 691 C CA . ASP A 1 90 ? 3.982 5.309 -4.448 1.00 96.38 90 ASP A CA 1
ATOM 692 C C . ASP A 1 90 ? 5.129 5.048 -3.457 1.00 96.38 90 ASP A C 1
ATOM 694 O O . ASP A 1 90 ? 4.982 5.146 -2.238 1.00 96.38 90 ASP A O 1
ATOM 698 N N . LYS A 1 91 ? 6.314 4.695 -3.963 1.00 94.44 91 LYS A N 1
ATOM 699 C CA . LYS A 1 91 ? 7.486 4.403 -3.122 1.00 94.44 91 LYS A CA 1
ATOM 700 C C . LYS A 1 91 ? 7.846 5.527 -2.137 1.00 94.44 91 LYS A C 1
ATOM 702 O O . LYS A 1 91 ? 8.368 5.219 -1.065 1.00 94.44 91 LYS A O 1
ATOM 707 N N . ARG A 1 92 ? 7.632 6.791 -2.506 1.00 95.56 92 ARG A N 1
ATOM 708 C CA . ARG A 1 92 ? 8.045 7.969 -1.735 1.00 95.56 92 ARG A CA 1
ATOM 709 C C . ARG A 1 92 ? 7.013 8.339 -0.668 1.00 95.56 92 ARG A C 1
ATOM 711 O O . ARG A 1 92 ? 7.427 8.727 0.417 1.00 95.56 92 ARG A O 1
ATOM 718 N N . GLN A 1 93 ? 5.717 8.175 -0.950 1.00 94.56 93 GLN A N 1
ATOM 719 C CA . GLN A 1 93 ? 4.624 8.685 -0.106 1.00 94.56 93 GLN A CA 1
ATOM 720 C C . GLN A 1 93 ? 3.678 7.613 0.478 1.00 94.56 93 GLN A C 1
ATOM 722 O O . GLN A 1 93 ? 2.619 7.936 0.996 1.00 94.56 93 GLN A O 1
ATOM 727 N N . ARG A 1 94 ? 4.042 6.324 0.433 1.00 96.25 94 ARG A N 1
ATOM 728 C CA . ARG A 1 94 ? 3.214 5.197 0.932 1.00 96.25 94 ARG A CA 1
ATOM 729 C C . ARG A 1 94 ? 3.032 5.074 2.461 1.00 96.25 94 ARG A C 1
ATOM 731 O O . ARG A 1 94 ? 2.555 4.023 2.892 1.00 96.25 94 ARG A O 1
ATOM 738 N N . ASN A 1 95 ? 3.471 6.042 3.267 1.00 93.88 95 ASN A N 1
ATOM 739 C CA . ASN A 1 95 ? 3.471 5.952 4.738 1.00 93.88 95 ASN A CA 1
ATOM 740 C C . ASN A 1 95 ? 2.545 6.979 5.379 1.00 93.88 95 ASN A C 1
ATOM 742 O O . ASN A 1 95 ? 2.615 8.150 4.955 1.00 93.88 95 ASN A O 1
#

InterPro domains:
  IPR001628 Zinc finger, nuclear hormone receptor-type [PF00105] (44-95)
  IPR001628 Zinc finger, nuclear hormone receptor-type [PR00047] (45-61)
  IPR001628 Zinc finger, nuclear hormone receptor-type [PR00047] (61-76)
  IPR001628 Zinc finger, nuclear hormone receptor-type [PS00031] (45-71)
  IPR001628 Zinc finger, nuclear hormone receptor-type [PS51030] (42-95)
  IPR001628 Zinc finger, nuclear hormone receptor-type [SM00399] (42-95)
  IPR013088 Zinc finger, NHR/GATA-type [G3DSA:3.30.50.10] (34-95)
  IPR050274 Nuclear hormone receptor family NR2 subfamily [PTHR24083] (39-95)

Radius of gyration: 22.77 Å; chains: 1; bounding box: 65×56×44 Å

Sequence (95 aa):
MSPMSPPEMKPDTAMLDVLRDDATSPPAFKNYPPNHPLSGSKHLCSICGDRASGKHYGVYSCEGCKGFFKRTVRKDLTYACREERNCIIDKRQRN

pLDDT: mean 76.55, std 22.89, range [41.25, 98.69]

Organism: NCBI:txid236792

Secondary structure (DSSP, 8-state):
-PPPPPPP-PPPS-SS-S---------------TT-TT----PBPTTTSSBP-EEETTEEE-HHHHHHHHHHHHTT-----SSSS-----TTT--

Foldseek 3Di:
DDDDDDDDDDPDPPPPPPDDDDDDDDDDDPDDPLDDPPPPPQDAAPFARHGFPQDAPRGGHHPVVNVVVVVCVVVVDDDDDPDDPPDRRHPVPND